Protein AF-G2GQ08-F1 (afdb_monomer)

Radius of gyration: 14.82 Å; Cα contacts (8 Å, |Δi|>4): 161; chains: 1; bounding box: 39×27×34 Å

Organism: NCBI:txid700597

Nearest PDB structures (foldseek):
  3f85-assembly1_A  TM=1.897E-01  e=9.121E+00  Escherichia coli

Secondary structure (DSSP, 8-state):
-PPEEEES-S---GGGS-S-EEEEE-TT--TTEEEETTEEEE--GGGS--TTSTTSPPP-SEEEEEHHHHHHHHHTT---EEEEEEE-SSPPPTT---

Sequence (98 aa):
GAPTHVTNPVRFVPERLPGRARLVDLSHVDLSKVKVGKEWVELDGSLLPSPFTPKGEPPEGPAWYATPTVAYAVELGYEVRPLEAWVRRENGRYLDGW

pLDDT: mean 79.75, std 10.32, range [54.38, 92.5]

Foldseek 3Di:
DAWDKDFQDVDDDLVQFPWKKFFKWPLPPDQLWWDDPHDTHGHPSVVFFCPFDPRSDRDNTTDTGTSVSQVVCVVRVHDIGTGMMTTDSDDDPPPDDD

Structure (mmCIF, N/CA/C/O backbone):
data_AF-G2GQ08-F1
#
_entry.id   AF-G2GQ08-F1
#
loop_
_atom_site.group_PDB
_atom_site.id
_atom_site.type_symbol
_atom_site.label_atom_id
_atom_site.label_alt_id
_atom_site.label_comp_id
_atom_site.label_asym_id
_atom_site.label_entity_id
_atom_site.label_seq_id
_atom_site.pdbx_PDB_ins_code
_atom_site.Cartn_x
_atom_site.Cartn_y
_atom_site.Cartn_z
_atom_site.occupancy
_atom_site.B_iso_or_equiv
_atom_site.auth_seq_id
_atom_site.auth_comp_id
_atom_site.auth_asym_id
_atom_site.auth_atom_id
_atom_site.pdbx_PDB_model_num
ATOM 1 N N . GLY A 1 1 ? 22.173 -1.954 -12.060 1.00 63.19 1 GLY A N 1
ATOM 2 C CA . GLY A 1 1 ? 21.476 -2.475 -13.255 1.00 63.19 1 GLY A CA 1
ATOM 3 C C . GLY A 1 1 ? 20.228 -1.666 -13.574 1.00 63.19 1 GLY A C 1
ATOM 4 O O . GLY A 1 1 ? 19.672 -1.050 -12.668 1.00 63.19 1 GLY A O 1
ATOM 5 N N . ALA A 1 2 ? 19.802 -1.665 -14.843 1.00 69.31 2 ALA A N 1
ATOM 6 C CA . ALA A 1 2 ? 18.591 -0.975 -15.306 1.00 69.31 2 ALA A CA 1
ATOM 7 C C . ALA A 1 2 ? 17.305 -1.552 -14.667 1.00 69.31 2 ALA A C 1
ATOM 9 O O . ALA A 1 2 ? 17.303 -2.718 -14.247 1.00 69.31 2 ALA A O 1
ATOM 10 N N . PRO A 1 3 ? 16.209 -0.774 -14.578 1.00 72.62 3 PRO A N 1
ATOM 11 C CA . PRO A 1 3 ? 14.927 -1.276 -14.104 1.00 72.62 3 PRO A CA 1
ATOM 12 C C . PRO A 1 3 ? 14.424 -2.420 -14.989 1.00 72.62 3 PRO A C 1
ATOM 14 O O . PRO A 1 3 ? 14.420 -2.338 -16.212 1.00 72.62 3 PRO A O 1
ATOM 17 N N . THR A 1 4 ? 13.981 -3.499 -14.359 1.00 80.31 4 THR A N 1
ATOM 18 C CA . THR A 1 4 ? 13.286 -4.612 -15.002 1.00 80.31 4 THR A CA 1
ATOM 19 C C . THR A 1 4 ? 11.794 -4.472 -14.727 1.00 80.31 4 THR A C 1
ATOM 21 O O . THR A 1 4 ? 11.394 -4.390 -13.563 1.00 80.31 4 THR A O 1
ATOM 24 N N . HIS A 1 5 ? 10.974 -4.459 -15.774 1.00 84.31 5 HIS A N 1
ATOM 25 C CA . HIS A 1 5 ? 9.522 -4.580 -15.645 1.00 84.31 5 HIS A CA 1
ATOM 26 C C . HIS A 1 5 ? 9.151 -6.042 -15.402 1.00 84.31 5 HIS A C 1
ATOM 28 O O . HIS A 1 5 ? 9.683 -6.946 -16.047 1.00 84.31 5 HIS A O 1
ATOM 34 N N . VAL A 1 6 ? 8.283 -6.278 -14.426 1.00 82.69 6 VAL A N 1
ATOM 35 C CA . VAL A 1 6 ? 7.803 -7.603 -14.039 1.00 82.69 6 VAL A CA 1
ATOM 36 C C . VAL A 1 6 ? 6.286 -7.554 -13.991 1.00 82.69 6 VAL A C 1
ATOM 38 O O . VAL A 1 6 ? 5.710 -6.726 -13.283 1.00 82.69 6 VAL A O 1
ATOM 41 N N . THR A 1 7 ? 5.655 -8.469 -14.715 1.00 84.25 7 THR A N 1
ATOM 42 C CA . THR A 1 7 ? 4.207 -8.666 -14.743 1.00 84.25 7 THR A CA 1
ATOM 43 C C . THR A 1 7 ? 3.827 -9.884 -13.902 1.00 84.25 7 THR A C 1
ATOM 45 O O . THR A 1 7 ? 4.593 -10.844 -13.803 1.00 84.25 7 THR A O 1
ATOM 48 N N . ASN A 1 8 ? 2.658 -9.828 -13.259 1.00 77.25 8 ASN A N 1
ATOM 49 C CA . ASN A 1 8 ? 2.106 -10.883 -12.402 1.00 77.25 8 ASN A CA 1
ATOM 50 C C . ASN A 1 8 ? 3.098 -11.461 -11.359 1.00 77.25 8 ASN A C 1
ATOM 52 O O . ASN A 1 8 ? 3.380 -12.665 -11.344 1.00 77.25 8 ASN A O 1
ATOM 56 N N . PRO A 1 9 ? 3.691 -10.621 -10.493 1.00 73.69 9 PRO A N 1
ATOM 57 C CA . PRO A 1 9 ? 4.612 -11.094 -9.469 1.00 73.69 9 PRO A CA 1
ATOM 58 C C . PRO A 1 9 ? 3.890 -11.965 -8.427 1.00 73.69 9 PRO A C 1
ATOM 60 O O . PRO A 1 9 ? 3.005 -11.513 -7.709 1.00 73.69 9 PRO A O 1
ATOM 63 N N . VAL A 1 10 ? 4.352 -13.210 -8.283 1.00 64.12 10 VAL A N 1
ATOM 64 C CA . VAL A 1 10 ? 3.719 -14.259 -7.457 1.00 64.12 10 VAL A CA 1
ATOM 65 C C . VAL A 1 10 ? 3.608 -13.895 -5.963 1.00 64.12 10 VAL A C 1
ATOM 67 O O . VAL A 1 10 ? 2.765 -14.444 -5.259 1.00 64.12 10 VAL A O 1
ATOM 70 N N . ARG A 1 11 ? 4.454 -12.986 -5.446 1.00 67.00 11 ARG A N 1
ATOM 71 C CA . ARG A 1 11 ? 4.384 -12.500 -4.054 1.00 67.00 11 ARG A CA 1
ATOM 72 C C . ARG A 1 11 ? 5.156 -11.193 -3.850 1.00 67.00 11 ARG A C 1
ATOM 74 O O . ARG A 1 11 ? 6.275 -11.046 -4.344 1.00 67.00 11 ARG A O 1
ATOM 81 N N . PHE A 1 12 ? 4.610 -10.272 -3.053 1.00 69.25 12 PHE A N 1
ATOM 82 C CA . PHE A 1 12 ? 5.362 -9.116 -2.554 1.00 69.25 12 PHE A CA 1
ATOM 83 C C . PHE A 1 12 ? 6.326 -9.546 -1.437 1.00 69.25 12 PHE A C 1
ATOM 85 O O . PHE A 1 12 ? 5.898 -10.071 -0.412 1.00 69.25 12 PHE A O 1
ATOM 92 N N . VAL A 1 13 ? 7.630 -9.331 -1.642 1.00 67.31 13 VAL A N 1
ATOM 93 C CA . VAL A 1 13 ? 8.682 -9.572 -0.638 1.00 67.31 13 VAL A CA 1
ATOM 94 C C . VAL A 1 13 ? 9.514 -8.289 -0.498 1.00 67.31 13 VAL A C 1
ATOM 96 O O . VAL A 1 13 ? 10.415 -8.070 -1.316 1.00 67.31 13 VAL A O 1
ATOM 99 N N . PRO A 1 14 ? 9.197 -7.408 0.473 1.00 63.12 14 PRO A N 1
ATOM 100 C CA . PRO A 1 14 ? 9.781 -6.065 0.556 1.00 63.12 14 PRO A CA 1
ATOM 101 C C . PRO A 1 14 ? 11.305 -6.097 0.747 1.00 63.12 14 PRO A C 1
ATOM 103 O O . PRO A 1 14 ? 12.029 -5.364 0.077 1.00 63.12 14 PRO A O 1
ATOM 106 N N . GLU A 1 15 ? 11.800 -7.022 1.571 1.00 58.72 15 GLU A N 1
ATOM 107 C CA . GLU A 1 15 ? 13.217 -7.161 1.951 1.00 58.72 15 GLU A CA 1
ATOM 108 C C . GLU A 1 15 ? 14.138 -7.554 0.790 1.00 58.72 15 GLU A C 1
ATOM 110 O O . GLU A 1 15 ? 15.315 -7.205 0.766 1.00 58.72 15 GLU A O 1
ATOM 115 N N . ARG A 1 16 ? 13.614 -8.290 -0.196 1.00 58.19 16 ARG A N 1
ATOM 116 C CA . ARG A 1 16 ? 14.418 -8.813 -1.313 1.00 58.19 16 ARG A CA 1
ATOM 117 C C . ARG A 1 16 ? 14.445 -7.877 -2.510 1.00 58.19 16 ARG A C 1
ATOM 119 O O . ARG A 1 16 ? 15.140 -8.151 -3.486 1.00 58.19 16 ARG A O 1
ATOM 126 N N . LEU A 1 17 ? 13.658 -6.801 -2.475 1.00 59.19 17 LEU A N 1
ATOM 127 C CA . LEU A 1 17 ? 13.455 -5.938 -3.625 1.00 59.19 17 LEU A CA 1
ATOM 128 C C . LEU A 1 17 ? 13.414 -4.436 -3.236 1.00 59.19 17 LEU A C 1
ATOM 130 O O . LEU A 1 17 ? 12.365 -3.814 -3.401 1.00 59.19 17 LEU A O 1
ATOM 134 N N . PRO A 1 18 ? 14.551 -3.828 -2.844 1.00 54.38 18 PRO A N 1
ATOM 135 C CA . PRO A 1 18 ? 14.657 -2.414 -2.442 1.00 54.38 18 PRO A CA 1
ATOM 136 C C . PRO A 1 18 ? 14.539 -1.402 -3.597 1.00 54.38 18 PRO A C 1
ATOM 138 O O . PRO A 1 18 ? 15.248 -1.507 -4.590 1.00 54.38 18 PRO A O 1
ATOM 141 N N . GLY A 1 19 ? 13.671 -0.392 -3.444 1.00 57.16 19 GLY A N 1
ATOM 142 C CA . GLY A 1 19 ? 13.477 0.741 -4.371 1.00 57.16 19 GLY A CA 1
ATOM 143 C C . GLY A 1 19 ? 12.589 0.412 -5.569 1.00 57.16 19 GLY A C 1
ATOM 144 O O . GLY A 1 19 ? 13.075 -0.198 -6.520 1.00 57.16 19 GLY A O 1
ATOM 145 N N . ARG A 1 20 ? 11.280 0.7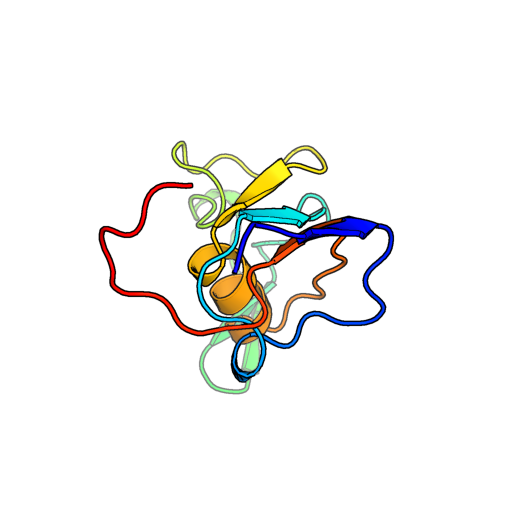12 -5.504 1.00 72.62 20 ARG A N 1
ATOM 146 C CA . ARG A 1 20 ? 10.302 0.237 -6.500 1.00 72.62 20 ARG A CA 1
ATOM 147 C C . ARG A 1 20 ? 9.001 1.049 -6.513 1.00 72.62 20 ARG A C 1
ATOM 149 O O . ARG A 1 20 ? 8.494 1.412 -5.453 1.00 72.62 20 ARG A O 1
ATOM 156 N N . ALA A 1 21 ? 8.413 1.183 -7.700 1.00 71.56 21 ALA A N 1
ATOM 157 C CA . ALA A 1 21 ? 6.982 1.423 -7.871 1.00 71.56 21 ALA A CA 1
ATOM 158 C C . ALA A 1 21 ? 6.286 0.086 -8.187 1.00 71.56 21 ALA A C 1
ATOM 160 O O . ALA A 1 21 ? 6.848 -0.781 -8.876 1.00 71.56 21 ALA A O 1
ATOM 161 N N . ARG A 1 22 ? 5.090 -0.113 -7.639 1.00 82.38 22 ARG A N 1
ATOM 162 C CA . ARG A 1 22 ? 4.280 -1.328 -7.784 1.00 82.38 22 ARG A CA 1
ATOM 163 C C . ARG A 1 22 ? 2.874 -0.937 -8.198 1.00 82.38 22 ARG A C 1
ATOM 165 O O . ARG A 1 22 ? 2.277 -0.110 -7.523 1.00 82.38 22 ARG A O 1
ATOM 172 N N . LEU A 1 23 ? 2.343 -1.563 -9.236 1.00 88.31 23 LEU A N 1
ATOM 173 C CA . LEU A 1 23 ? 0.915 -1.519 -9.498 1.00 88.31 23 LEU A CA 1
ATOM 174 C C . LEU A 1 23 ? 0.260 -2.538 -8.566 1.00 88.31 23 LEU A C 1
ATOM 176 O O . LEU A 1 23 ? 0.529 -3.735 -8.678 1.00 88.31 23 LEU A O 1
ATOM 180 N N . VAL A 1 24 ? -0.537 -2.068 -7.614 1.00 89.31 24 VAL A N 1
ATOM 181 C CA . VAL A 1 24 ? -1.220 -2.903 -6.616 1.00 89.31 24 VAL A CA 1
ATOM 182 C C . VAL A 1 24 ? -2.674 -2.480 -6.566 1.00 89.31 24 VAL A C 1
ATOM 184 O O . VAL A 1 24 ? -2.966 -1.290 -6.638 1.00 89.31 24 VAL A O 1
ATOM 187 N N . ASP A 1 25 ? -3.571 -3.447 -6.424 1.00 91.06 25 ASP A N 1
ATOM 188 C CA . ASP A 1 25 ? -4.948 -3.166 -6.039 1.00 91.06 25 ASP A CA 1
ATOM 189 C C . ASP A 1 25 ? -5.056 -3.134 -4.512 1.00 91.06 25 ASP A C 1
ATOM 191 O O . ASP A 1 25 ? -4.738 -4.125 -3.854 1.00 91.06 25 ASP A O 1
ATOM 195 N N . LEU A 1 26 ? -5.432 -1.978 -3.963 1.00 89.81 26 LEU A N 1
ATOM 196 C CA . LEU A 1 26 ? -5.754 -1.784 -2.545 1.00 89.81 26 LEU A CA 1
ATOM 197 C C . LEU A 1 26 ? -7.205 -1.311 -2.359 1.00 89.81 26 LEU A C 1
ATOM 199 O O . LEU A 1 26 ? -7.581 -0.928 -1.255 1.00 89.81 26 LEU A O 1
ATOM 203 N N . SER A 1 27 ? -8.022 -1.319 -3.416 1.00 89.69 27 SER A N 1
ATOM 204 C CA . SER A 1 27 ? -9.422 -0.876 -3.345 1.00 89.69 27 SER A CA 1
ATOM 205 C C . SER A 1 27 ? -10.306 -1.797 -2.508 1.00 89.69 27 SER A C 1
ATOM 207 O O . SER A 1 27 ? -11.338 -1.383 -1.990 1.00 89.69 27 SER A O 1
ATOM 209 N N . HIS A 1 28 ? -9.871 -3.044 -2.315 1.00 87.38 28 HIS A N 1
ATOM 210 C CA . HIS A 1 28 ? -10.528 -4.020 -1.450 1.00 87.38 28 HIS A CA 1
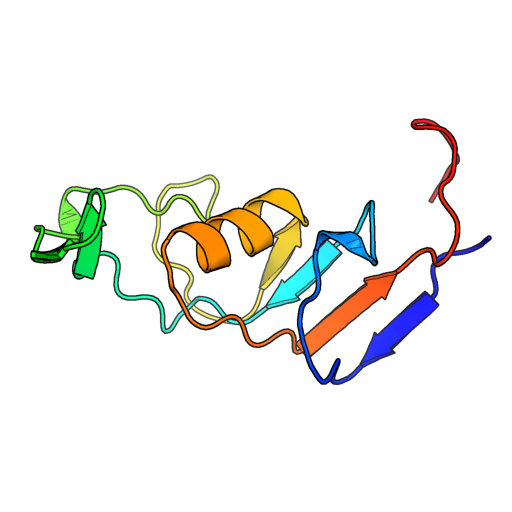ATOM 211 C C . HIS A 1 28 ? -10.197 -3.845 0.037 1.00 87.38 28 HIS A C 1
ATOM 213 O O . HIS A 1 28 ? -10.684 -4.625 0.857 1.00 87.38 28 HIS A O 1
ATOM 219 N N . VAL A 1 29 ? -9.328 -2.895 0.397 1.00 87.75 29 VAL A N 1
ATOM 220 C CA . VAL A 1 29 ? -8.922 -2.685 1.786 1.00 87.75 29 VAL A CA 1
ATOM 221 C C . VAL A 1 29 ? -10.023 -1.965 2.555 1.00 87.75 29 VAL A C 1
ATOM 223 O O . VAL A 1 29 ? -10.355 -0.816 2.276 1.00 87.75 29 VAL A O 1
ATOM 226 N N . ASP A 1 30 ? -10.539 -2.643 3.575 1.00 85.19 30 ASP A N 1
ATOM 227 C CA . ASP A 1 30 ? -11.522 -2.097 4.498 1.00 85.19 30 ASP A CA 1
ATOM 228 C C . ASP A 1 30 ? -10.831 -1.478 5.718 1.00 85.19 30 ASP A C 1
ATOM 230 O O . ASP A 1 30 ? -10.373 -2.181 6.618 1.00 85.19 30 ASP A O 1
ATOM 234 N N . LEU A 1 31 ? -10.771 -0.145 5.745 1.00 82.00 31 LEU A N 1
ATOM 235 C CA . LEU A 1 31 ? -10.155 0.619 6.833 1.00 82.00 31 LEU A CA 1
ATOM 236 C C . LEU A 1 31 ? -10.984 0.630 8.125 1.00 82.00 31 LEU A C 1
ATOM 238 O O . LEU A 1 31 ? -10.480 1.094 9.147 1.00 82.00 31 LEU A O 1
ATOM 242 N N . SER A 1 32 ? -12.224 0.125 8.109 1.00 81.69 32 SER A N 1
ATOM 243 C CA . SER A 1 32 ? -12.989 -0.078 9.344 1.00 81.69 32 SER A CA 1
ATOM 244 C C . SER A 1 32 ? -12.431 -1.230 10.181 1.00 81.69 32 SER A C 1
ATOM 246 O O . SER A 1 32 ? -12.620 -1.254 11.391 1.00 81.69 32 SER A O 1
ATOM 248 N N . LYS A 1 33 ? -11.653 -2.138 9.579 1.00 80.75 33 LYS A N 1
ATOM 249 C CA . LYS A 1 33 ? -11.039 -3.280 10.262 1.00 80.75 33 LYS A CA 1
ATOM 250 C C . LYS A 1 33 ? -9.539 -3.115 10.304 1.00 80.75 33 LYS A C 1
ATOM 252 O O . LYS A 1 33 ? -8.853 -3.418 9.335 1.00 80.75 33 LYS A O 1
ATOM 257 N N . VAL A 1 34 ? -9.009 -2.694 11.446 1.00 74.81 34 VAL A N 1
ATOM 258 C CA . VAL A 1 34 ? -7.562 -2.510 11.625 1.00 74.81 34 VAL A CA 1
ATOM 259 C C . VAL A 1 34 ? -7.020 -3.394 12.736 1.00 74.81 34 VAL A C 1
ATOM 261 O O . VAL A 1 34 ? -7.709 -3.706 13.708 1.00 74.81 34 VAL A O 1
ATOM 264 N N . LYS A 1 35 ? -5.750 -3.786 12.618 1.00 76.56 35 LYS A N 1
ATOM 265 C CA . LYS A 1 35 ? -5.029 -4.417 13.723 1.00 76.56 35 LYS A CA 1
ATOM 266 C C . LYS A 1 35 ? -4.444 -3.361 14.651 1.00 76.56 35 LYS A C 1
ATOM 268 O O . LYS A 1 35 ? -3.597 -2.574 14.233 1.00 76.56 35 LYS A O 1
ATOM 273 N N . VAL A 1 36 ? -4.825 -3.403 15.925 1.00 75.25 36 VAL A N 1
ATOM 274 C CA . VAL A 1 36 ? -4.183 -2.636 17.001 1.00 75.25 36 VAL A CA 1
ATOM 275 C C . VAL A 1 36 ? -3.448 -3.624 17.903 1.00 75.25 36 VAL A C 1
ATOM 277 O O . VAL A 1 36 ? -4.046 -4.456 18.584 1.00 75.25 36 VAL A O 1
ATOM 280 N N . GLY A 1 37 ? -2.115 -3.591 17.866 1.00 80.0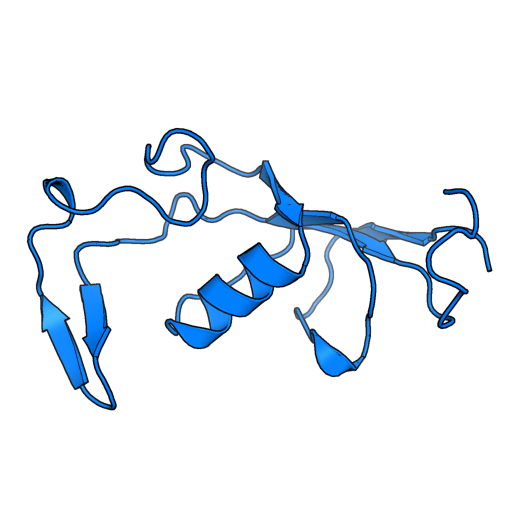6 37 GLY A N 1
ATOM 281 C CA . GLY A 1 37 ? -1.295 -4.608 18.524 1.00 80.06 37 GLY A CA 1
ATOM 282 C C . GLY A 1 37 ? -1.480 -5.985 17.877 1.00 80.06 37 GLY A C 1
ATOM 283 O O . GLY A 1 37 ? -0.996 -6.220 16.773 1.00 80.06 37 GLY A O 1
ATOM 284 N N . LYS A 1 38 ? -2.149 -6.912 18.574 1.00 80.31 38 LYS A N 1
ATOM 285 C CA . LYS A 1 38 ? -2.420 -8.280 18.085 1.00 80.31 38 LYS A CA 1
ATOM 286 C C . LYS A 1 38 ? -3.904 -8.560 17.825 1.00 80.31 38 LYS A C 1
ATOM 288 O O . LYS A 1 38 ? -4.228 -9.668 17.405 1.00 80.31 38 LYS A O 1
ATOM 293 N N . GLU A 1 39 ? -4.781 -7.588 18.056 1.00 84.00 39 GLU A N 1
ATOM 294 C CA . GLU A 1 39 ? -6.232 -7.756 17.965 1.00 84.00 39 GLU A CA 1
ATOM 295 C C . GLU A 1 39 ? -6.806 -6.951 16.798 1.00 84.00 39 GLU A C 1
ATOM 297 O O . GLU A 1 39 ? -6.305 -5.875 16.465 1.00 84.00 39 GLU A O 1
ATOM 302 N N . TRP A 1 40 ? -7.845 -7.494 16.161 1.00 83.88 40 TRP A N 1
ATOM 303 C CA . TRP A 1 40 ? -8.642 -6.759 15.183 1.00 83.88 40 TRP A CA 1
ATOM 304 C C . TRP A 1 40 ? -9.662 -5.901 15.919 1.00 83.88 40 TRP A C 1
ATOM 306 O O . TRP A 1 40 ? -10.397 -6.404 16.768 1.00 83.88 40 TRP A O 1
ATOM 316 N N . VAL A 1 41 ? -9.704 -4.623 15.571 1.00 82.50 41 VAL A N 1
ATOM 317 C CA . VAL A 1 41 ? -10.642 -3.652 16.122 1.00 82.50 41 VAL A CA 1
ATOM 318 C C . VAL A 1 41 ? -11.481 -3.103 14.977 1.00 82.50 41 VAL A C 1
ATOM 320 O O . VAL A 1 41 ? -10.945 -2.743 13.927 1.00 82.50 41 VAL A O 1
ATOM 323 N N . GLU A 1 42 ? -12.790 -3.050 15.203 1.00 83.19 42 GLU A N 1
ATOM 324 C CA . GLU A 1 42 ? -13.724 -2.332 14.341 1.00 83.19 42 GLU A CA 1
ATOM 325 C C . GLU A 1 42 ? -13.676 -0.846 14.722 1.00 83.19 42 GLU A C 1
ATOM 327 O O . GLU A 1 42 ? -13.929 -0.471 15.871 1.00 83.19 42 GLU A O 1
ATOM 332 N N . LEU A 1 43 ? -13.319 -0.003 13.765 1.00 80.62 43 LEU A N 1
ATOM 333 C CA . LEU A 1 43 ? -13.309 1.449 13.861 1.00 80.62 43 LEU A CA 1
ATOM 334 C C . LEU A 1 43 ? -14.292 2.020 12.843 1.00 80.62 43 LEU A C 1
ATOM 336 O O . LEU A 1 43 ? -14.579 1.410 11.815 1.00 80.62 43 LEU A O 1
ATOM 340 N N . ASP A 1 44 ? -14.772 3.235 13.093 1.00 79.19 44 ASP A N 1
ATOM 341 C CA . ASP A 1 44 ? -15.474 3.979 12.055 1.00 79.19 44 ASP A CA 1
ATOM 342 C C . ASP A 1 44 ? -14.461 4.429 10.991 1.00 79.19 44 ASP A C 1
ATOM 344 O O . ASP A 1 44 ? -13.784 5.450 11.130 1.00 79.19 44 ASP A O 1
ATOM 348 N N . GLY A 1 45 ? -14.340 3.629 9.931 1.00 73.88 45 GLY A N 1
ATOM 349 C CA . GLY A 1 45 ? -13.413 3.875 8.829 1.00 73.88 45 GLY A CA 1
ATOM 350 C C . GLY A 1 45 ? -13.666 5.196 8.09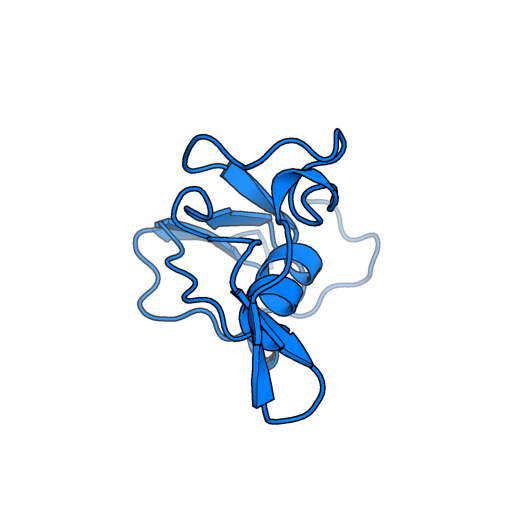9 1.00 73.88 45 GLY A C 1
ATOM 351 O O . GLY A 1 45 ? -12.745 5.714 7.476 1.00 73.88 45 GLY A O 1
ATOM 352 N N . SER A 1 46 ? -14.864 5.787 8.210 1.00 77.12 46 SER A N 1
ATOM 353 C CA . SER A 1 46 ? -15.162 7.100 7.617 1.00 77.12 46 SER A CA 1
ATOM 354 C C . SER A 1 46 ? -14.459 8.255 8.337 1.00 77.12 46 SER A C 1
ATOM 356 O O . SER A 1 46 ? -14.247 9.317 7.752 1.00 77.12 46 SER A O 1
ATOM 358 N N . LEU A 1 47 ? -14.055 8.039 9.593 1.00 81.19 47 LEU A N 1
ATOM 359 C CA . LEU A 1 47 ? -13.313 9.007 10.398 1.00 81.19 47 LEU A CA 1
ATOM 360 C C . LEU A 1 47 ? -11.797 8.921 10.177 1.00 81.19 47 LEU A C 1
ATOM 362 O O . LEU A 1 47 ? -11.058 9.763 10.691 1.00 81.19 47 LEU A O 1
ATOM 366 N N . LEU A 1 48 ? -11.320 7.915 9.435 1.00 82.94 48 LEU A N 1
ATOM 367 C CA . LEU A 1 48 ? -9.901 7.684 9.195 1.00 82.94 48 LEU A CA 1
ATOM 368 C C . LEU A 1 48 ? -9.541 8.021 7.743 1.00 82.94 48 LEU A C 1
ATOM 370 O O . LEU A 1 48 ? -10.054 7.384 6.823 1.00 82.94 48 LEU A O 1
ATOM 374 N N . PRO A 1 49 ? -8.624 8.975 7.499 1.00 87.50 49 PRO A N 1
ATOM 375 C CA . PRO A 1 49 ? -8.111 9.176 6.156 1.00 87.50 49 PRO A CA 1
ATOM 376 C C . PRO A 1 49 ? -7.332 7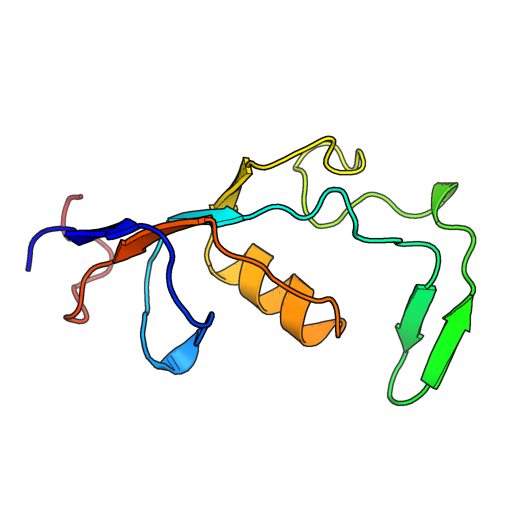.933 5.711 1.00 87.50 49 PRO A C 1
ATOM 378 O O . PRO A 1 49 ? -6.548 7.359 6.471 1.00 87.50 49 PRO A O 1
ATOM 381 N N . SER A 1 50 ? -7.512 7.544 4.454 1.00 89.19 50 SER A N 1
ATOM 382 C CA . SER A 1 50 ? -6.743 6.477 3.825 1.00 89.19 50 SER A CA 1
ATOM 383 C C . SER A 1 50 ? -5.246 6.784 3.876 1.00 89.19 50 SER A C 1
ATOM 385 O O . SER A 1 50 ? -4.807 7.791 3.316 1.00 89.19 50 SER A O 1
ATOM 387 N N . PRO A 1 51 ? -4.419 5.902 4.463 1.00 89.50 51 PRO A N 1
ATOM 388 C CA . PRO A 1 51 ? -2.970 6.075 4.454 1.00 89.50 51 PRO A CA 1
ATOM 389 C C . PRO A 1 51 ? -2.351 5.761 3.083 1.00 89.50 51 PRO A C 1
ATOM 391 O O . PRO A 1 51 ? -1.148 5.935 2.886 1.00 89.50 51 PRO A O 1
ATOM 394 N N . PHE A 1 52 ? -3.148 5.253 2.137 1.00 91.06 52 PHE A N 1
ATOM 395 C CA . PHE 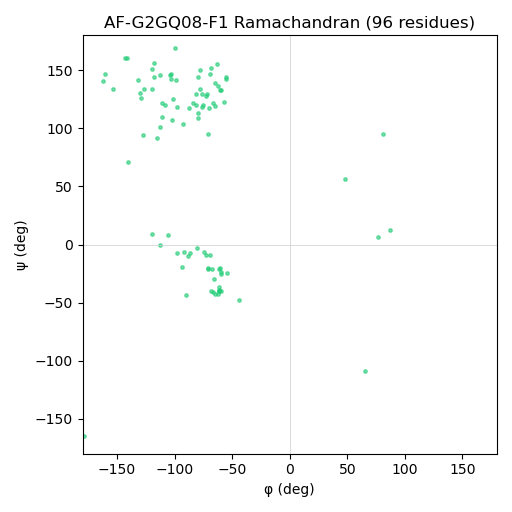A 1 52 ? -2.666 4.805 0.835 1.00 91.06 52 PHE A CA 1
ATOM 396 C C . PHE A 1 52 ? -2.759 5.892 -0.232 1.00 91.06 52 PHE A C 1
ATOM 398 O O . PHE A 1 52 ? -2.056 5.804 -1.235 1.00 91.06 52 PHE A O 1
ATOM 405 N N . THR A 1 53 ? -3.580 6.925 -0.039 1.00 88.75 53 THR A N 1
ATOM 406 C CA . THR A 1 53 ? -3.721 8.011 -1.014 1.00 88.75 53 THR A CA 1
ATOM 407 C C . THR A 1 53 ? -3.290 9.349 -0.406 1.00 88.75 53 THR A C 1
ATOM 409 O O . THR A 1 53 ? -3.550 9.608 0.767 1.00 88.75 53 THR A O 1
ATOM 412 N N . PRO A 1 54 ? -2.665 10.254 -1.185 1.00 87.50 54 PRO A N 1
ATOM 413 C CA . PRO A 1 54 ? -2.264 11.568 -0.674 1.00 87.50 54 PRO A CA 1
ATOM 414 C C . PRO A 1 54 ? -3.429 12.426 -0.161 1.00 87.50 54 PRO A C 1
ATOM 416 O O . PRO A 1 54 ? -3.218 13.318 0.653 1.00 87.50 54 PRO A O 1
ATOM 419 N N . LYS A 1 55 ? -4.645 12.181 -0.668 1.00 89.75 55 LYS A N 1
ATOM 420 C CA . LYS A 1 55 ? -5.861 12.915 -0.297 1.00 89.75 55 LYS A CA 1
ATOM 421 C C . LYS A 1 55 ? -6.594 12.317 0.906 1.00 89.75 55 LYS A C 1
ATOM 423 O O . LYS A 1 55 ? -7.520 12.944 1.402 1.00 89.75 55 LYS A O 1
ATOM 428 N N . GLY A 1 56 ? -6.213 11.123 1.362 1.00 89.62 56 GLY A N 1
ATOM 429 C CA . GLY A 1 56 ? -6.945 10.410 2.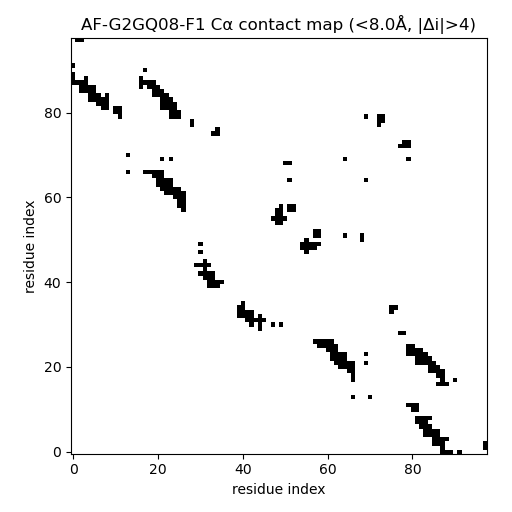409 1.00 89.62 56 GLY A CA 1
ATOM 430 C C . GLY A 1 56 ? -8.237 9.737 1.933 1.00 89.62 56 GLY A C 1
ATOM 431 O O . GLY A 1 56 ? -8.967 9.193 2.753 1.00 89.62 56 GLY A O 1
ATOM 432 N N . GLU A 1 57 ? -8.524 9.723 0.632 1.00 89.62 57 GLU A N 1
ATOM 433 C CA . GLU A 1 57 ? -9.666 9.004 0.053 1.00 89.62 57 GLU A CA 1
ATOM 434 C C . GLU A 1 57 ? -9.341 7.502 -0.090 1.00 89.62 57 GLU A C 1
ATOM 436 O O . GLU A 1 57 ? -8.186 7.150 -0.376 1.00 89.62 57 GLU A O 1
ATOM 441 N N . PRO A 1 58 ? -10.305 6.584 0.102 1.00 88.75 58 PRO A N 1
ATOM 442 C CA . PRO A 1 58 ? -10.095 5.169 -0.187 1.00 88.75 58 PRO A CA 1
ATOM 443 C C . PRO A 1 58 ? -9.638 4.955 -1.642 1.00 88.75 58 PRO A C 1
ATOM 445 O O . PRO A 1 58 ? -10.106 5.659 -2.537 1.00 88.75 58 PRO A O 1
ATOM 448 N N . PRO A 1 59 ? -8.724 4.009 -1.915 1.00 91.00 59 PRO A N 1
ATOM 449 C CA . PRO A 1 59 ? -8.386 3.654 -3.288 1.00 91.00 59 PRO A CA 1
ATOM 450 C C . PRO A 1 59 ? -9.610 3.093 -4.023 1.00 91.00 59 PRO A C 1
ATOM 452 O O . PRO A 1 59 ? -10.308 2.239 -3.490 1.00 91.00 59 PRO A O 1
ATOM 455 N N . GLU A 1 60 ? -9.837 3.516 -5.264 1.00 91.12 60 GLU A N 1
ATOM 456 C CA . GLU A 1 60 ? -10.977 3.044 -6.075 1.00 91.12 60 GLU A CA 1
ATOM 457 C C . GLU A 1 60 ? -10.599 1.923 -7.059 1.00 91.12 60 GLU A C 1
ATOM 459 O O . GLU A 1 60 ? -11.459 1.328 -7.703 1.00 91.12 60 GLU A O 1
ATOM 464 N N . GLY A 1 61 ? -9.306 1.617 -7.184 1.00 91.62 61 GLY A N 1
ATOM 465 C CA . GLY A 1 61 ? -8.811 0.528 -8.016 1.00 91.62 61 GLY A CA 1
ATOM 466 C C . GLY A 1 61 ? -7.290 0.385 -7.955 1.00 91.62 61 GLY A C 1
ATOM 467 O O . GLY A 1 61 ? -6.642 0.963 -7.073 1.00 91.62 61 GLY A O 1
ATOM 468 N N . PRO A 1 62 ? -6.696 -0.359 -8.904 1.00 92.50 62 PRO A N 1
ATOM 469 C CA . PRO A 1 62 ? -5.253 -0.512 -8.993 1.00 92.50 62 PRO A CA 1
ATOM 470 C C . PRO A 1 62 ? -4.525 0.814 -9.219 1.00 92.50 62 PRO A C 1
ATOM 472 O O . PRO A 1 62 ? -4.867 1.580 -10.121 1.00 92.50 62 PRO A O 1
ATOM 475 N N . ALA A 1 63 ? -3.466 1.054 -8.448 1.00 91.56 63 ALA A N 1
ATOM 476 C CA . ALA A 1 63 ? -2.648 2.257 -8.561 1.00 91.56 63 ALA A CA 1
ATOM 477 C C . ALA A 1 63 ? -1.155 1.962 -8.374 1.00 91.56 63 ALA A C 1
ATOM 479 O O . ALA A 1 63 ? -0.757 0.925 -7.834 1.00 91.56 63 ALA A O 1
ATOM 480 N N . TRP A 1 64 ? -0.314 2.884 -8.849 1.00 89.94 64 TRP A N 1
ATOM 481 C CA . TRP A 1 64 ? 1.128 2.820 -8.640 1.00 89.94 64 TRP A CA 1
ATOM 482 C C . TRP A 1 64 ? 1.482 3.327 -7.243 1.00 89.94 64 TRP A C 1
ATOM 484 O O . TRP A 1 64 ? 1.428 4.523 -6.969 1.00 89.94 64 TRP A O 1
ATOM 494 N N . TYR A 1 65 ? 1.892 2.408 -6.376 1.00 89.38 65 TYR A N 1
ATOM 495 C CA . TYR A 1 65 ? 2.331 2.691 -5.018 1.00 89.38 65 TYR A CA 1
ATOM 496 C C . TYR A 1 65 ? 3.847 2.621 -4.890 1.00 89.38 65 TYR A C 1
ATOM 498 O O . TYR A 1 65 ? 4.522 1.786 -5.506 1.00 89.38 65 TYR A O 1
ATOM 506 N N . ALA A 1 66 ? 4.381 3.474 -4.021 1.00 86.50 66 ALA A N 1
ATOM 507 C CA . ALA A 1 66 ? 5.750 3.350 -3.554 1.00 86.50 66 ALA A CA 1
ATOM 508 C C . ALA A 1 66 ? 5.889 2.106 -2.659 1.00 86.50 66 ALA A C 1
ATOM 510 O O . ALA A 1 66 ? 4.973 1.769 -1.906 1.00 86.50 66 ALA A O 1
ATOM 511 N N . THR A 1 67 ? 7.055 1.448 -2.682 1.00 84.38 67 THR A N 1
ATOM 512 C CA . THR A 1 67 ? 7.362 0.321 -1.779 1.00 84.38 67 THR A CA 1
ATOM 513 C C . THR A 1 67 ? 6.946 0.541 -0.316 1.00 84.38 67 THR A C 1
ATOM 515 O O . THR A 1 67 ? 6.327 -0.378 0.216 1.00 84.38 67 THR A O 1
ATOM 518 N N . PRO A 1 68 ? 7.243 1.680 0.355 1.00 85.69 68 PRO A N 1
ATOM 519 C CA . PRO A 1 68 ? 6.848 1.866 1.754 1.00 85.69 68 PRO A CA 1
ATOM 520 C C . PRO A 1 68 ? 5.331 1.819 1.960 1.00 85.69 68 PRO A C 1
ATOM 522 O O . PRO A 1 68 ? 4.881 1.232 2.933 1.00 85.69 68 PRO A O 1
ATOM 525 N N . THR A 1 69 ? 4.534 2.343 1.027 1.00 89.00 69 THR A N 1
ATOM 526 C CA . THR A 1 69 ? 3.066 2.281 1.109 1.00 89.00 69 THR A CA 1
ATOM 527 C C . THR A 1 69 ? 2.562 0.842 1.022 1.00 89.00 69 THR A C 1
ATOM 529 O O . THR A 1 69 ? 1.704 0.428 1.796 1.00 89.00 69 THR A O 1
ATOM 532 N N . VAL A 1 70 ? 3.137 0.048 0.114 1.00 88.19 70 VAL A N 1
ATOM 533 C CA . VAL A 1 70 ? 2.784 -1.371 -0.030 1.00 88.19 70 VAL A CA 1
ATOM 534 C C . VAL A 1 70 ? 3.238 -2.184 1.187 1.00 88.19 70 VAL A C 1
ATOM 536 O O . VAL A 1 70 ? 2.507 -3.054 1.647 1.00 88.19 70 VAL A O 1
ATOM 539 N N . ALA A 1 71 ? 4.426 -1.897 1.728 1.00 87.31 71 ALA A N 1
ATOM 540 C CA . ALA A 1 71 ? 4.920 -2.528 2.950 1.00 87.31 71 ALA A CA 1
ATOM 541 C C . ALA A 1 71 ? 4.015 -2.213 4.147 1.00 87.31 71 ALA A C 1
ATOM 543 O O . ALA A 1 71 ? 3.640 -3.125 4.876 1.00 87.31 71 ALA A O 1
ATOM 544 N N . TYR A 1 72 ? 3.573 -0.962 4.273 1.00 87.81 72 TYR A N 1
ATOM 545 C CA . TYR A 1 72 ? 2.657 -0.548 5.328 1.00 87.81 72 TYR A CA 1
ATOM 546 C C . TYR A 1 72 ? 1.304 -1.274 5.258 1.00 87.81 72 TYR A C 1
ATOM 548 O O . TYR A 1 72 ? 0.781 -1.707 6.282 1.00 87.81 72 TYR A O 1
ATOM 556 N N . ALA A 1 73 ? 0.761 -1.512 4.057 1.00 89.56 73 ALA A N 1
ATOM 557 C CA . ALA A 1 73 ? -0.448 -2.328 3.900 1.00 89.56 73 ALA A CA 1
ATOM 558 C C . ALA A 1 73 ? -0.258 -3.763 4.436 1.00 89.56 73 ALA A C 1
ATOM 560 O O . ALA A 1 73 ? -1.141 -4.297 5.109 1.00 89.56 73 ALA A O 1
ATOM 561 N N . VAL A 1 74 ? 0.913 -4.368 4.193 1.00 88.06 74 VAL A N 1
ATOM 562 C CA . VAL A 1 74 ? 1.270 -5.692 4.736 1.00 88.06 74 VAL A CA 1
ATOM 563 C C . VAL A 1 74 ? 1.422 -5.654 6.258 1.00 88.06 74 VAL A C 1
ATOM 565 O O . VAL A 1 74 ? 0.958 -6.573 6.932 1.00 88.06 74 VAL A O 1
ATOM 568 N N . GLU A 1 75 ? 2.040 -4.609 6.810 1.00 86.25 75 GLU A N 1
ATOM 569 C CA . GLU A 1 75 ? 2.203 -4.419 8.259 1.00 86.25 75 GLU A CA 1
ATOM 570 C C . GLU A 1 75 ? 0.853 -4.319 8.980 1.00 86.25 75 GLU A C 1
ATOM 572 O O . GLU A 1 75 ? 0.667 -4.938 10.028 1.00 86.25 75 GLU A O 1
ATOM 577 N N . LEU A 1 76 ? -0.123 -3.630 8.379 1.00 85.19 76 LEU A N 1
ATOM 578 C CA . LEU A 1 76 ? -1.507 -3.571 8.867 1.00 85.19 76 LEU A CA 1
ATOM 579 C C . LEU A 1 76 ? -2.259 -4.909 8.723 1.00 85.19 76 LEU A C 1
ATOM 581 O O . LEU A 1 76 ? -3.341 -5.084 9.283 1.00 85.19 76 LEU A O 1
ATOM 585 N N . GLY A 1 77 ? -1.667 -5.888 8.034 1.00 84.94 77 GLY A N 1
ATOM 586 C CA . GLY A 1 77 ? -2.215 -7.228 7.856 1.00 84.94 77 GLY A CA 1
ATOM 587 C C . GLY A 1 77 ? -3.154 -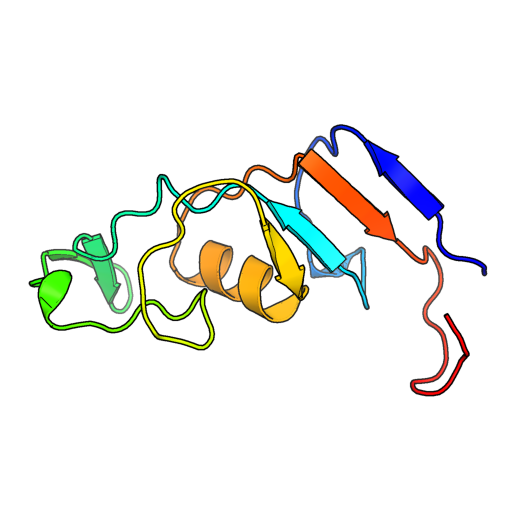7.371 6.663 1.00 84.94 77 GLY A C 1
ATOM 588 O O . GLY A 1 77 ? -3.836 -8.394 6.577 1.00 84.94 77 GLY A O 1
ATOM 589 N N . TYR A 1 78 ? -3.193 -6.391 5.759 1.00 87.69 78 TYR A N 1
ATOM 590 C CA . TYR A 1 78 ? -3.996 -6.473 4.546 1.00 87.69 78 TYR A CA 1
ATOM 591 C C . TYR A 1 78 ? -3.335 -7.348 3.486 1.00 87.69 78 TYR A C 1
ATOM 593 O O . TYR A 1 78 ? -2.109 -7.447 3.371 1.00 87.69 78 TYR A O 1
ATOM 601 N N . GLU A 1 79 ? -4.176 -7.978 2.672 1.00 86.19 79 GLU A N 1
ATOM 602 C CA . GLU A 1 79 ? -3.712 -8.708 1.506 1.00 86.19 79 GLU A CA 1
ATOM 603 C C . GLU A 1 79 ? -3.249 -7.730 0.421 1.00 86.19 79 GLU A C 1
ATOM 605 O O . GLU A 1 79 ? -3.992 -6.838 0.014 1.00 86.19 79 GLU A O 1
ATOM 610 N N . VAL A 1 80 ? -2.032 -7.939 -0.078 1.00 86.56 80 VAL A N 1
ATOM 611 C CA . VAL A 1 80 ? -1.447 -7.176 -1.182 1.00 86.56 80 VAL A CA 1
ATOM 612 C C . VAL A 1 80 ? -1.337 -8.079 -2.403 1.00 86.56 80 VAL A C 1
ATOM 614 O O . VAL A 1 80 ? -0.633 -9.091 -2.366 1.00 86.56 80 VAL A O 1
ATOM 617 N N . ARG A 1 81 ? -1.975 -7.669 -3.504 1.00 83.62 81 ARG A N 1
ATOM 618 C CA . ARG A 1 81 ? -1.937 -8.355 -4.804 1.00 83.62 81 ARG A CA 1
ATOM 619 C C . ARG A 1 81 ? -1.255 -7.459 -5.842 1.00 83.62 81 ARG A C 1
ATOM 621 O O . ARG A 1 81 ? -1.917 -6.617 -6.450 1.00 83.62 81 ARG A O 1
ATOM 628 N N . PRO A 1 82 ? 0.073 -7.563 -6.028 1.00 84.62 8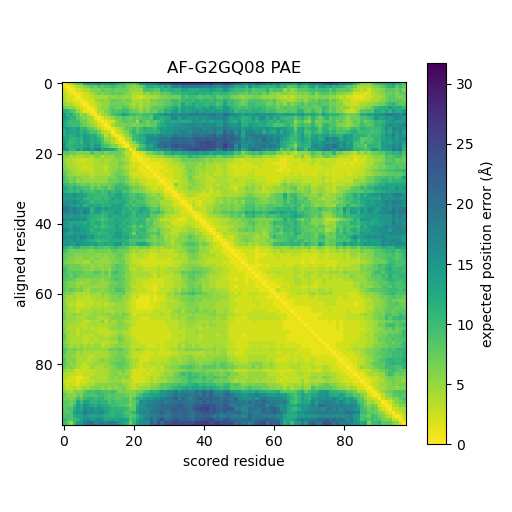2 PRO A N 1
ATOM 629 C CA . PRO A 1 82 ? 0.754 -6.744 -7.016 1.00 84.62 82 PRO A CA 1
ATOM 630 C C . PRO A 1 82 ? 0.489 -7.294 -8.421 1.00 84.62 82 PRO A C 1
ATOM 632 O O . PRO A 1 82 ? 0.684 -8.478 -8.679 1.00 84.62 82 PRO A O 1
ATOM 635 N N . LEU A 1 83 ? 0.076 -6.414 -9.326 1.00 87.94 83 LEU A N 1
ATOM 636 C CA . LEU A 1 83 ? -0.198 -6.716 -10.731 1.00 87.94 83 LEU A CA 1
ATOM 637 C C . LEU A 1 83 ? 1.059 -6.519 -11.583 1.00 87.94 83 LEU A C 1
ATOM 639 O O . LEU A 1 83 ? 1.409 -7.360 -12.410 1.00 87.94 83 LEU A O 1
ATOM 643 N N . GLU A 1 84 ? 1.774 -5.423 -11.330 1.00 89.12 84 GLU A N 1
ATOM 644 C CA . GLU A 1 84 ? 2.999 -5.062 -12.038 1.00 89.12 84 GLU A CA 1
ATOM 645 C C . GLU A 1 84 ? 4.026 -4.422 -11.107 1.00 89.12 84 GLU A C 1
ATOM 647 O O . GLU A 1 84 ? 3.731 -3.922 -10.017 1.00 89.12 84 GLU A O 1
ATOM 652 N N . ALA A 1 85 ? 5.279 -4.441 -11.543 1.00 84.25 85 ALA A N 1
ATOM 653 C CA . ALA A 1 85 ? 6.402 -4.006 -10.742 1.00 84.25 85 ALA A CA 1
ATOM 654 C C . ALA A 1 85 ? 7.561 -3.526 -11.617 1.00 84.25 85 ALA A C 1
ATOM 656 O O . ALA A 1 85 ? 8.008 -4.241 -12.508 1.00 84.25 85 ALA A O 1
ATOM 657 N N . TRP A 1 86 ? 8.141 -2.377 -11.273 1.00 80.31 86 TRP A N 1
ATOM 658 C CA . TRP A 1 86 ? 9.473 -1.998 -11.748 1.00 80.31 86 TRP A CA 1
ATOM 659 C C . TRP A 1 86 ? 10.503 -2.332 -10.664 1.00 80.31 86 TRP A C 1
ATOM 661 O O . TRP A 1 86 ? 10.403 -1.862 -9.526 1.00 80.31 86 TRP A O 1
ATOM 671 N N . VAL A 1 87 ? 11.455 -3.222 -10.972 1.00 78.12 87 VAL A N 1
ATOM 672 C CA . VAL A 1 87 ? 12.452 -3.744 -10.021 1.00 78.12 87 VAL A CA 1
ATOM 673 C C . VAL A 1 87 ? 13.884 -3.571 -10.528 1.00 78.12 87 VAL A C 1
ATOM 675 O O . VAL A 1 87 ? 14.216 -3.928 -11.647 1.00 78.12 87 VAL A O 1
ATOM 678 N N . ARG A 1 88 ? 14.781 -3.096 -9.671 1.00 75.56 88 ARG A N 1
ATOM 679 C CA . ARG A 1 88 ? 16.241 -3.171 -9.822 1.00 75.56 88 ARG A CA 1
ATOM 680 C C . ARG A 1 88 ? 16.804 -4.270 -8.932 1.00 75.56 88 ARG A C 1
ATOM 682 O O . ARG A 1 88 ? 16.851 -4.114 -7.718 1.00 75.56 88 ARG A O 1
ATOM 689 N N . ARG A 1 89 ? 17.234 -5.392 -9.504 1.00 67.62 89 ARG A N 1
ATOM 690 C CA . ARG A 1 89 ? 17.731 -6.545 -8.721 1.00 67.62 89 ARG A CA 1
ATOM 691 C C . ARG A 1 89 ? 18.964 -6.223 -7.864 1.00 67.62 89 ARG A C 1
ATOM 693 O O . ARG A 1 89 ? 19.212 -6.908 -6.882 1.00 67.62 89 ARG A O 1
ATOM 700 N N . GLU A 1 90 ? 19.688 -5.168 -8.222 1.00 70.56 90 GLU A N 1
ATOM 701 C CA . GLU A 1 90 ? 20.873 -4.679 -7.521 1.00 70.56 90 GLU A CA 1
ATOM 702 C C . GLU A 1 90 ? 20.544 -3.431 -6.695 1.00 70.56 90 GLU A C 1
ATOM 704 O O . GLU A 1 90 ? 19.794 -2.560 -7.145 1.00 70.56 90 GLU A O 1
ATOM 709 N N . ASN A 1 91 ? 21.148 -3.326 -5.511 1.00 63.66 91 ASN A N 1
ATOM 710 C CA . ASN A 1 91 ? 21.156 -2.092 -4.730 1.00 63.66 91 ASN A CA 1
ATOM 711 C C . ASN A 1 91 ? 22.040 -1.052 -5.433 1.00 63.66 91 ASN A C 1
ATOM 713 O O . ASN A 1 91 ? 23.235 -1.279 -5.601 1.00 63.66 91 ASN A O 1
ATOM 717 N N . GLY A 1 92 ? 21.445 0.065 -5.857 1.00 63.88 92 GLY A N 1
ATOM 718 C CA . GLY A 1 92 ? 22.159 1.226 -6.400 1.00 63.88 92 GLY A CA 1
ATOM 719 C C . GLY A 1 92 ? 22.331 2.328 -5.354 1.00 63.88 92 GLY A C 1
ATOM 720 O O . GLY A 1 92 ? 21.721 2.282 -4.282 1.00 63.88 92 GLY A O 1
ATOM 721 N N . ARG A 1 93 ? 23.146 3.339 -5.659 1.00 68.25 93 ARG A N 1
ATOM 722 C CA . ARG A 1 93 ? 23.225 4.557 -4.839 1.00 68.25 93 ARG A CA 1
ATOM 723 C C . ARG A 1 93 ? 21.914 5.338 -4.970 1.00 68.25 93 ARG A C 1
ATOM 725 O O . ARG A 1 93 ? 21.252 5.279 -5.999 1.00 68.25 93 ARG A O 1
ATOM 732 N N . TYR A 1 94 ? 21.558 6.103 -3.938 1.00 57.72 94 TYR A N 1
ATOM 733 C CA . TYR A 1 94 ? 20.284 6.838 -3.854 1.00 57.72 94 TYR A CA 1
ATOM 734 C C . TYR A 1 94 ? 20.006 7.782 -5.046 1.00 57.72 94 TYR A C 1
ATOM 736 O O . TYR A 1 94 ? 18.850 8.061 -5.344 1.00 57.72 94 TYR A O 1
ATOM 744 N N . LEU A 1 95 ? 21.055 8.247 -5.737 1.00 66.50 95 LEU A N 1
ATOM 745 C CA . LEU A 1 95 ? 20.973 9.163 -6.882 1.00 66.50 95 LEU A CA 1
ATOM 746 C C . LEU A 1 95 ? 21.237 8.497 -8.240 1.00 66.50 95 LEU A C 1
ATOM 748 O O . LEU A 1 95 ? 21.358 9.201 -9.242 1.00 66.50 95 LEU A O 1
ATOM 752 N N . ASP A 1 96 ? 21.353 7.169 -8.302 1.00 66.38 96 ASP A N 1
ATOM 753 C CA . ASP A 1 96 ? 21.481 6.502 -9.595 1.00 66.38 96 ASP A CA 1
ATOM 754 C C . ASP A 1 96 ? 20.186 6.719 -10.393 1.00 66.38 96 ASP A C 1
ATOM 756 O O . ASP A 1 96 ? 19.098 6.336 -9.956 1.00 66.38 96 ASP A O 1
ATOM 760 N N . GLY A 1 97 ? 20.321 7.369 -11.555 1.00 57.56 97 GLY A N 1
ATOM 761 C CA . GLY A 1 97 ? 19.206 7.730 -12.429 1.00 57.56 97 GLY A CA 1
ATOM 762 C C . GLY A 1 97 ? 18.360 6.520 -12.819 1.00 57.56 97 GLY A C 1
ATOM 763 O O . GLY A 1 97 ? 18.886 5.409 -12.973 1.00 57.56 97 GLY A O 1
ATOM 764 N N . TRP A 1 98 ? 17.050 6.756 -12.936 1.00 56.91 98 TRP A N 1
ATOM 765 C CA . TRP A 1 98 ? 16.045 5.750 -13.280 1.00 56.91 98 TRP A CA 1
ATOM 766 C C . TRP A 1 98 ? 16.181 5.251 -14.710 1.00 56.91 98 TRP A C 1
ATOM 768 O O . TRP A 1 98 ? 16.266 6.093 -15.627 1.00 56.91 98 TRP A O 1
#

Mean predicted aligned error: 7.5 Å

Solvent-accessible surface area (backbone atoms only — not comparable to full-atom values): 6079 Å² total; per-residue (Å²): 112,74,75,42,80,42,72,64,53,93,67,90,56,70,90,84,52,65,72,39,50,30,31,30,46,53,41,85,62,59,70,28,61,40,57,60,93,92,42,81,43,85,49,72,35,90,81,49,65,28,89,84,35,99,82,26,50,76,52,89,46,71,42,80,36,49,52,70,55,56,48,49,42,48,73,56,66,47,84,75,54,47,51,33,35,44,40,28,94,50,92,72,62,97,79,61,81,133